Protein AF-A0A2P4QKH5-F1 (afdb_monomer)

Structure (mmCIF, N/CA/C/O backbone):
data_AF-A0A2P4QKH5-F1
#
_entry.id   AF-A0A2P4QKH5-F1
#
loop_
_atom_site.group_PDB
_atom_site.id
_atom_site.type_symbol
_atom_site.label_atom_id
_atom_site.label_alt_id
_atom_site.label_comp_id
_atom_site.label_asym_id
_atom_site.label_entity_id
_atom_site.label_seq_id
_atom_site.pdbx_PDB_ins_code
_atom_site.Cartn_x
_atom_site.Cartn_y
_atom_site.Cartn_z
_atom_site.occupancy
_atom_site.B_iso_or_equiv
_atom_site.auth_seq_id
_atom_site.auth_comp_id
_atom_site.auth_asym_id
_atom_site.auth_atom_id
_atom_site.pdbx_PDB_model_num
ATOM 1 N N . MET A 1 1 ? 77.014 -30.616 -52.046 1.00 47.00 1 MET A N 1
ATOM 2 C CA . MET A 1 1 ? 76.208 -29.377 -51.963 1.00 4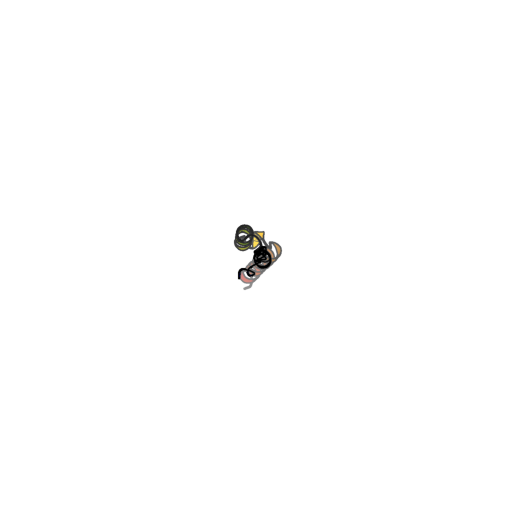7.00 1 MET A CA 1
ATOM 3 C C . MET A 1 1 ? 74.912 -29.657 -51.208 1.00 47.00 1 MET A C 1
ATOM 5 O O . MET A 1 1 ? 73.950 -30.123 -51.801 1.00 47.00 1 MET A O 1
ATOM 9 N N . LEU A 1 2 ? 74.899 -29.435 -49.890 1.00 50.88 2 LEU A N 1
ATOM 10 C CA . L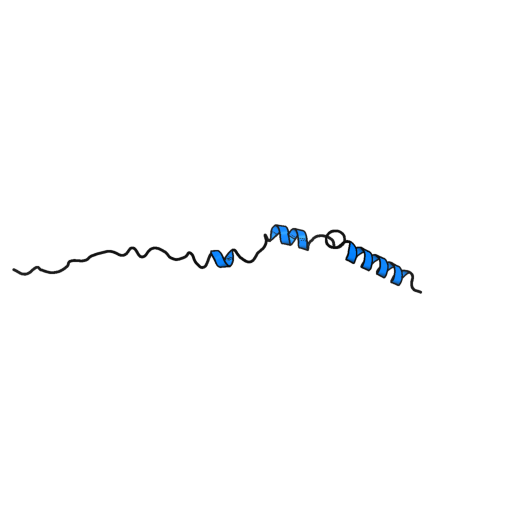E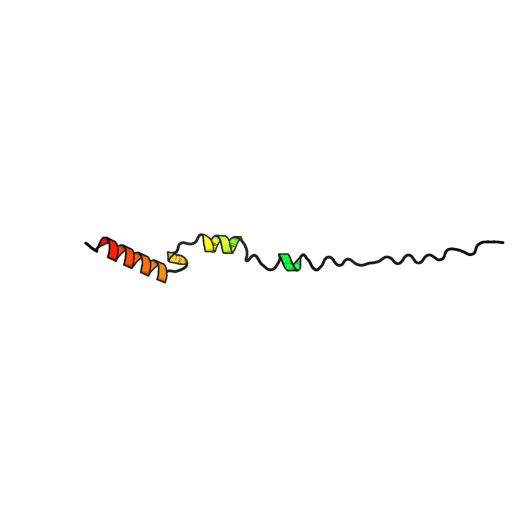U A 1 2 ? 73.701 -29.553 -49.050 1.00 50.88 2 LEU A CA 1
ATOM 11 C C . LEU A 1 2 ? 73.106 -28.166 -48.807 1.00 50.88 2 LEU A C 1
ATOM 13 O O . LEU A 1 2 ? 73.841 -27.294 -48.354 1.00 50.88 2 LEU A O 1
ATOM 17 N N . LYS A 1 3 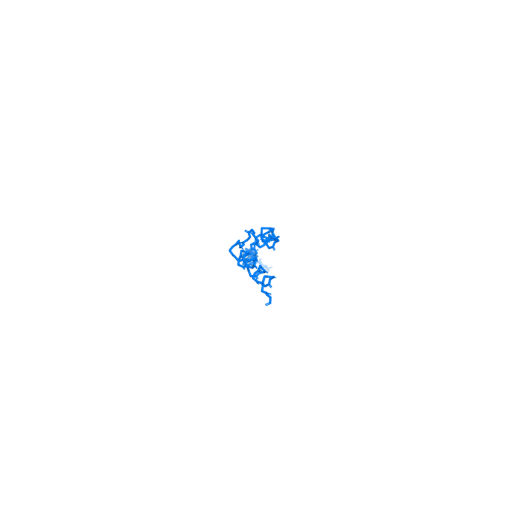? 71.802 -28.000 -49.075 1.00 52.47 3 LYS A N 1
ATOM 18 C CA . LYS A 1 3 ? 70.854 -27.102 -48.376 1.00 52.47 3 LYS A CA 1
ATOM 19 C C . LYS A 1 3 ? 69.462 -27.211 -49.022 1.00 52.47 3 LY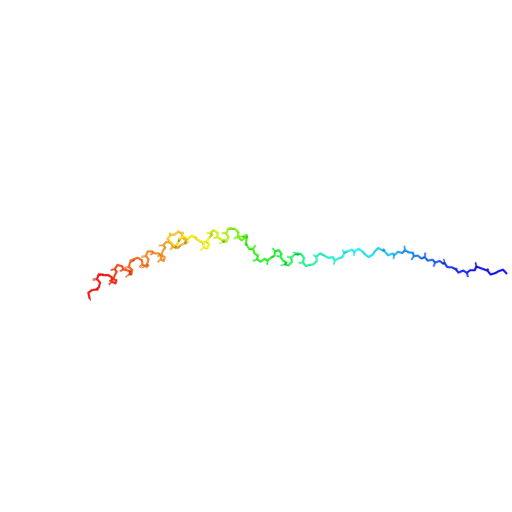S A C 1
ATOM 21 O O . LYS A 1 3 ? 68.997 -26.330 -49.734 1.00 52.47 3 LYS A O 1
ATOM 26 N N . ARG A 1 4 ? 68.776 -28.324 -48.755 1.00 54.62 4 ARG A N 1
ATOM 27 C CA . ARG A 1 4 ? 67.311 -28.351 -48.651 1.00 54.62 4 ARG A CA 1
ATOM 28 C C . ARG A 1 4 ? 67.017 -28.419 -47.167 1.00 54.62 4 ARG A C 1
ATOM 30 O O . ARG A 1 4 ? 67.465 -29.380 -46.563 1.00 54.62 4 ARG A O 1
ATOM 37 N N . LEU A 1 5 ? 66.318 -27.428 -46.619 1.00 56.47 5 LEU A N 1
ATO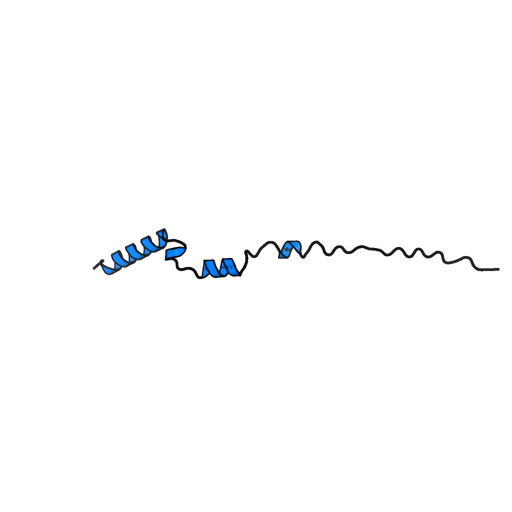M 38 C CA . LEU A 1 5 ? 65.392 -27.539 -45.482 1.00 56.47 5 LEU A CA 1
ATOM 39 C C . LEU A 1 5 ? 65.101 -26.138 -44.942 1.00 56.47 5 LEU A C 1
ATOM 41 O O . LEU A 1 5 ? 65.991 -25.494 -44.400 1.00 56.47 5 LEU A O 1
ATOM 45 N N . LEU A 1 6 ? 63.846 -25.707 -45.106 1.00 53.66 6 LEU A N 1
ATOM 46 C CA . LEU A 1 6 ? 62.974 -25.090 -44.089 1.00 53.66 6 LEU A CA 1
ATOM 47 C C . LEU A 1 6 ? 61.945 -24.179 -44.767 1.00 53.66 6 LEU A C 1
ATOM 49 O O . LEU A 1 6 ? 62.030 -22.956 -44.763 1.00 53.66 6 LEU A O 1
ATOM 53 N N . ARG A 1 7 ? 60.925 -24.820 -45.342 1.00 50.75 7 ARG A N 1
ATOM 54 C CA . ARG A 1 7 ? 59.655 -24.183 -45.686 1.00 50.75 7 ARG A CA 1
ATOM 55 C C . ARG A 1 7 ? 58.876 -24.044 -44.372 1.00 50.75 7 ARG A C 1
ATOM 57 O O . ARG A 1 7 ? 58.465 -25.057 -43.814 1.00 50.75 7 ARG A O 1
ATOM 64 N N . ARG A 1 8 ? 58.716 -22.831 -43.842 1.00 57.03 8 ARG A N 1
ATOM 65 C CA . ARG A 1 8 ? 57.818 -22.556 -42.706 1.00 57.03 8 ARG A CA 1
ATOM 66 C C . ARG A 1 8 ? 56.619 -21.754 -43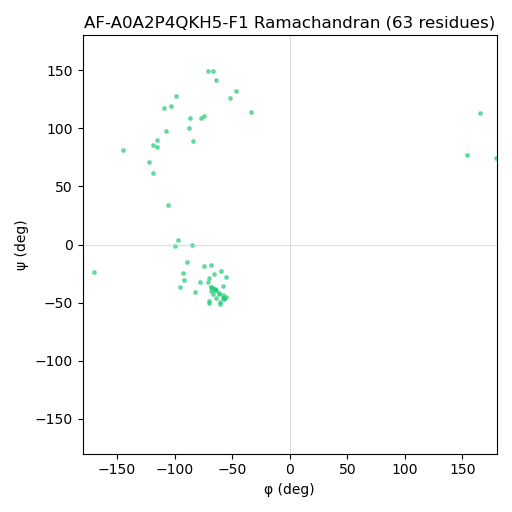.214 1.00 57.03 8 ARG A C 1
ATOM 68 O O . ARG A 1 8 ? 56.832 -20.637 -43.675 1.00 57.03 8 ARG A O 1
ATOM 75 N N . PRO A 1 9 ? 55.382 -22.265 -43.138 1.00 53.09 9 PRO A N 1
ATOM 76 C CA . PRO A 1 9 ? 54.208 -21.419 -43.249 1.00 53.09 9 PRO A CA 1
ATOM 77 C C . PRO A 1 9 ? 53.878 -20.874 -41.855 1.00 53.09 9 PRO A C 1
ATOM 79 O O . PRO A 1 9 ? 53.436 -21.610 -40.977 1.00 53.09 9 PRO A O 1
ATOM 82 N N . THR A 1 10 ? 54.103 -19.584 -41.619 1.00 61.75 10 THR A N 1
ATOM 83 C CA . THR A 1 10 ? 53.522 -18.896 -40.459 1.00 61.75 10 THR A CA 1
ATOM 84 C C . THR A 1 10 ? 52.113 -18.446 -40.820 1.00 61.75 10 THR A C 1
ATOM 86 O O . THR A 1 10 ? 51.915 -17.338 -41.308 1.00 61.75 10 THR A O 1
ATOM 89 N N . LEU A 1 11 ? 51.131 -19.312 -40.579 1.00 60.56 11 LEU A N 1
ATOM 90 C CA . LEU A 1 11 ? 49.733 -18.913 -40.444 1.00 60.56 11 LEU A CA 1
ATOM 91 C C . LEU A 1 11 ? 49.298 -19.223 -39.017 1.00 60.56 11 LEU A C 1
ATOM 93 O O . LEU A 1 11 ? 48.828 -20.313 -38.712 1.00 60.56 11 LEU A O 1
ATOM 97 N N . GLN A 1 12 ? 49.483 -18.249 -38.132 1.00 57.09 12 GLN A N 1
ATOM 98 C CA . GLN A 1 12 ? 48.749 -18.190 -36.876 1.00 57.09 12 GLN A CA 1
ATOM 99 C C . GLN A 1 12 ? 47.945 -16.894 -36.856 1.00 57.09 12 GLN A C 1
ATOM 101 O O . GLN A 1 12 ? 48.377 -15.871 -36.340 1.00 57.09 12 GLN A O 1
ATOM 106 N N . GLN A 1 13 ? 46.755 -16.952 -37.446 1.00 60.78 13 GLN A N 1
ATOM 107 C CA . GLN A 1 13 ? 45.647 -16.082 -37.075 1.00 60.78 13 GLN A CA 1
ATOM 108 C C . GLN A 1 13 ? 44.556 -16.977 -36.496 1.00 60.78 13 GLN A C 1
ATOM 110 O O . GLN A 1 13 ? 43.646 -17.402 -37.199 1.00 60.78 13 GLN A O 1
ATOM 115 N N . SER A 1 14 ? 44.669 -17.298 -35.207 1.00 46.06 14 SER A N 1
ATOM 116 C CA . SER A 1 14 ? 43.516 -17.787 -34.455 1.00 46.06 14 SER A CA 1
ATOM 117 C C . SER A 1 14 ? 42.796 -16.566 -33.905 1.00 46.06 14 SER A C 1
ATOM 119 O O . SER A 1 14 ? 43.245 -15.935 -32.947 1.00 46.06 14 SER A O 1
ATOM 121 N N . LEU A 1 15 ? 41.722 -16.185 -34.590 1.00 58.00 15 LEU A N 1
ATOM 122 C CA . LEU A 1 15 ? 40.868 -15.075 -34.209 1.00 58.00 15 LEU A CA 1
ATOM 123 C C . LEU A 1 15 ? 40.186 -15.356 -32.866 1.00 58.00 15 LEU A C 1
ATOM 125 O O . LEU A 1 15 ? 39.784 -16.470 -32.543 1.00 58.00 15 LEU A O 1
ATOM 129 N N . LYS A 1 16 ? 40.105 -14.280 -32.091 1.00 58.31 16 LYS A N 1
ATOM 130 C CA . LYS A 1 16 ? 39.546 -14.144 -30.751 1.00 58.31 16 LYS A CA 1
ATOM 131 C C . LYS A 1 16 ? 38.123 -14.709 -30.674 1.00 58.31 16 LYS A C 1
ATOM 133 O O . LYS A 1 16 ? 37.240 -14.222 -31.369 1.00 58.31 16 LYS A O 1
ATOM 138 N N . THR A 1 17 ? 37.863 -15.618 -29.739 1.00 61.94 17 THR A N 1
ATOM 139 C CA . THR A 1 17 ? 36.494 -15.969 -29.329 1.00 61.94 17 THR A CA 1
ATOM 140 C C . THR A 1 17 ? 36.319 -15.732 -27.832 1.00 61.94 17 THR A C 1
ATOM 142 O O . THR A 1 17 ? 36.202 -16.666 -27.050 1.00 61.94 17 THR A O 1
ATOM 145 N N . ASN A 1 18 ? 36.283 -14.457 -27.431 1.00 55.78 18 ASN A N 1
ATOM 146 C CA . ASN A 1 18 ? 35.868 -14.025 -26.087 1.00 55.78 18 ASN A CA 1
ATOM 147 C C . ASN A 1 18 ? 34.461 -13.394 -26.112 1.00 55.78 18 ASN A C 1
ATOM 149 O O . ASN A 1 18 ? 34.187 -12.449 -25.381 1.00 55.78 18 ASN A O 1
ATOM 153 N N . HIS A 1 19 ? 33.562 -13.874 -26.977 1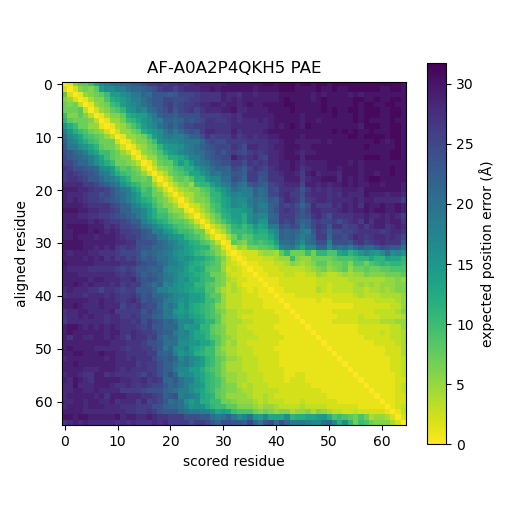.00 56.19 19 HIS A N 1
ATOM 154 C CA . HIS A 1 19 ? 32.217 -13.297 -27.129 1.00 56.19 19 HIS A CA 1
ATOM 155 C C . HIS A 1 19 ? 31.114 -14.023 -26.335 1.00 56.19 19 HIS A C 1
ATOM 157 O O . HIS A 1 19 ? 29.955 -13.639 -26.425 1.00 56.19 19 HIS A O 1
ATOM 163 N N . GLY A 1 20 ? 31.448 -15.039 -25.530 1.00 55.34 20 GLY A N 1
ATOM 164 C CA . GLY A 1 20 ? 30.444 -15.832 -24.800 1.00 55.34 20 GLY A CA 1
ATOM 165 C C . GLY A 1 20 ? 30.105 -15.347 -23.384 1.00 55.34 20 GLY A C 1
ATOM 166 O O . GLY A 1 20 ? 28.979 -15.522 -22.933 1.00 55.34 20 GLY A O 1
ATOM 167 N N . LEU A 1 21 ? 31.054 -14.731 -22.669 1.00 57.31 21 LEU A N 1
ATOM 168 C CA . LEU A 1 21 ? 30.887 -14.438 -21.234 1.00 57.31 21 LEU A CA 1
ATOM 169 C C . LEU A 1 21 ? 30.303 -13.049 -20.941 1.00 57.31 21 LEU A C 1
ATOM 171 O O . LEU A 1 21 ? 29.660 -12.863 -19.911 1.00 57.31 21 LEU A O 1
ATOM 175 N N . SER A 1 22 ? 30.463 -12.077 -21.843 1.00 56.91 22 SER A N 1
ATOM 176 C CA . SER A 1 22 ? 29.907 -10.728 -21.651 1.00 56.91 22 SER A CA 1
ATOM 177 C C . SER A 1 22 ? 28.380 -10.695 -21.781 1.00 56.91 22 SER A C 1
ATOM 179 O O . SER A 1 22 ? 27.712 -9.943 -21.077 1.00 56.91 22 SER A O 1
ATOM 181 N N . SER A 1 23 ? 27.811 -11.552 -22.635 1.00 57.03 23 SER A N 1
ATOM 182 C CA . SER A 1 23 ? 26.364 -11.640 -22.864 1.00 57.03 23 SER A CA 1
ATOM 183 C C . SER A 1 23 ? 25.594 -12.231 -21.677 1.00 57.03 23 SER A C 1
ATOM 185 O O . SER A 1 23 ? 24.433 -11.873 -21.486 1.00 57.03 23 SER A O 1
ATOM 187 N N . LEU A 1 24 ? 26.211 -13.107 -20.877 1.00 55.38 24 LEU A N 1
ATOM 188 C CA . LEU A 1 24 ? 25.569 -13.719 -19.707 1.00 55.38 24 LEU A CA 1
ATOM 189 C C . LEU A 1 24 ? 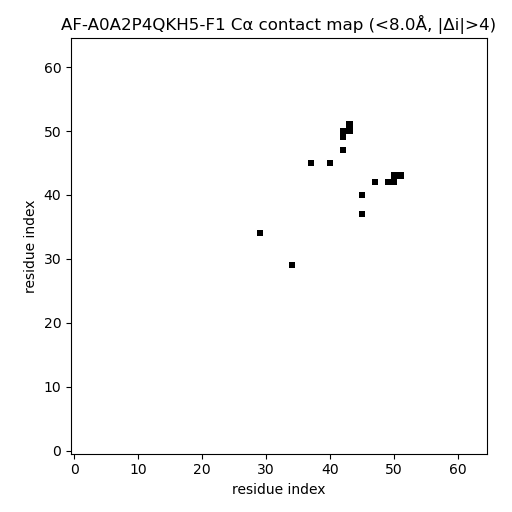25.509 -12.767 -18.506 1.00 55.38 24 LEU A C 1
ATOM 191 O O . LEU A 1 24 ? 24.529 -12.783 -17.768 1.00 55.38 24 LEU A O 1
ATOM 195 N N . LEU A 1 25 ? 26.495 -11.878 -18.352 1.00 56.31 25 LEU A N 1
ATOM 196 C CA . LEU A 1 25 ? 26.485 -10.848 -17.304 1.00 56.31 25 LEU A CA 1
ATOM 197 C C . LEU A 1 25 ? 25.500 -9.704 -17.594 1.00 56.31 25 LEU A C 1
ATOM 199 O O . LEU A 1 25 ? 25.101 -8.986 -16.682 1.00 56.31 25 LEU A O 1
ATOM 203 N N . SER A 1 26 ? 25.068 -9.549 -18.848 1.00 55.53 26 SER A N 1
ATOM 204 C CA . SER A 1 26 ? 24.117 -8.510 -19.259 1.00 55.53 26 SER A CA 1
ATOM 205 C C . SER A 1 26 ? 22.643 -8.899 -19.047 1.00 55.53 26 SER A C 1
ATOM 207 O O . SER A 1 26 ? 21.755 -8.107 -19.364 1.00 55.53 26 SER A O 1
ATOM 209 N N . ARG A 1 27 ? 22.355 -10.108 -18.542 1.00 55.44 27 ARG A N 1
ATOM 210 C CA . ARG A 1 27 ? 21.003 -10.691 -18.464 1.00 55.44 27 ARG A CA 1
ATOM 211 C C . ARG A 1 27 ? 20.574 -10.976 -17.018 1.00 55.44 27 ARG A C 1
ATOM 213 O O . ARG A 1 27 ? 20.308 -12.123 -16.672 1.00 55.44 27 ARG A O 1
ATOM 220 N N . GLY A 1 28 ? 20.489 -9.954 -16.164 1.00 55.72 28 GLY A N 1
ATOM 221 C CA . GLY A 1 28 ? 19.958 -10.183 -14.809 1.00 55.72 28 GLY A CA 1
ATOM 222 C C . GLY A 1 28 ? 19.653 -8.972 -13.935 1.00 55.72 28 GLY A C 1
ATOM 223 O O . GLY A 1 28 ? 18.804 -9.080 -13.058 1.00 55.72 28 GLY A O 1
ATOM 224 N N . TYR A 1 29 ? 20.272 -7.817 -14.171 1.00 57.84 29 TYR A N 1
ATOM 225 C CA . TYR A 1 29 ? 20.025 -6.637 -13.347 1.00 57.84 29 TYR A CA 1
ATOM 226 C C . TYR A 1 29 ? 19.204 -5.635 -14.149 1.00 57.84 29 TYR A C 1
ATOM 228 O O . TYR A 1 29 ? 19.738 -4.881 -14.962 1.00 57.84 29 TYR A O 1
ATOM 236 N N . ALA A 1 30 ? 17.886 -5.642 -13.934 1.00 61.00 30 ALA A N 1
ATOM 237 C CA . ALA A 1 30 ? 17.083 -4.455 -14.194 1.00 61.00 30 ALA A CA 1
ATOM 238 C C . ALA A 1 30 ? 17.811 -3.257 -13.560 1.00 61.00 30 ALA A C 1
ATOM 240 O O . ALA A 1 30 ? 18.299 -3.378 -12.437 1.00 61.00 30 ALA A O 1
ATOM 241 N N . SER A 1 31 ? 17.959 -2.159 -14.311 1.00 64.88 31 SER A N 1
ATOM 242 C CA . SER A 1 31 ? 18.708 -0.957 -13.917 1.00 64.88 31 SER A CA 1
ATOM 243 C C . SER A 1 31 ? 18.615 -0.693 -12.412 1.00 64.88 31 SER A C 1
ATOM 245 O O . SER A 1 31 ? 17.532 -0.411 -11.890 1.00 64.88 31 SER A O 1
ATOM 247 N N . SER A 1 32 ? 19.751 -0.797 -11.715 1.00 67.31 32 SER A N 1
ATOM 248 C CA . SER A 1 32 ? 19.818 -0.682 -10.254 1.00 67.31 32 SER A CA 1
ATOM 249 C C . SER A 1 32 ? 19.219 0.628 -9.746 1.00 67.31 32 SER A C 1
ATOM 251 O O . SER A 1 32 ? 18.685 0.665 -8.644 1.00 67.31 32 SER A O 1
ATOM 253 N N . ALA A 1 33 ? 19.254 1.691 -10.555 1.00 71.25 33 ALA A N 1
ATOM 254 C CA . ALA A 1 33 ? 18.677 2.986 -10.221 1.00 71.25 33 ALA A CA 1
ATOM 255 C C . ALA A 1 33 ? 17.140 2.961 -10.207 1.00 71.25 33 ALA A C 1
ATOM 257 O O . ALA A 1 33 ? 16.543 3.382 -9.220 1.00 71.25 33 ALA A O 1
ATOM 258 N N . ALA A 1 34 ? 16.501 2.419 -11.248 1.00 73.62 34 ALA A N 1
ATOM 259 C CA . ALA A 1 34 ? 15.039 2.325 -11.323 1.00 73.62 34 ALA A CA 1
ATOM 260 C C . ALA A 1 34 ? 14.484 1.337 -10.284 1.00 73.62 34 ALA A C 1
ATOM 262 O O . ALA A 1 34 ? 13.454 1.588 -9.662 1.00 73.62 34 ALA A O 1
ATOM 263 N N . GLN A 1 35 ? 15.206 0.238 -10.039 1.00 80.69 35 GLN A N 1
ATOM 264 C CA . GLN A 1 35 ? 14.860 -0.704 -8.979 1.00 80.69 35 GLN A CA 1
ATOM 265 C C . GLN A 1 35 ? 15.022 -0.070 -7.593 1.00 80.69 35 GLN A C 1
ATOM 267 O O . GLN A 1 35 ? 14.152 -0.231 -6.743 1.00 80.69 35 GLN A O 1
ATOM 272 N N . LYS A 1 36 ? 16.100 0.690 -7.364 1.00 84.81 36 LYS A N 1
ATOM 273 C CA . LYS A 1 36 ? 16.299 1.428 -6.113 1.00 84.81 36 LYS A CA 1
ATOM 274 C C . LYS A 1 36 ? 15.197 2.459 -5.900 1.00 84.81 36 LYS A C 1
ATOM 276 O O . LYS A 1 36 ? 14.719 2.576 -4.782 1.00 84.81 36 LYS A O 1
ATOM 281 N N . GLU A 1 37 ? 14.786 3.188 -6.932 1.00 87.38 37 GLU A N 1
ATOM 282 C CA . GLU A 1 37 ? 13.676 4.134 -6.815 1.00 87.38 37 GLU A CA 1
ATOM 283 C C . GLU A 1 37 ? 12.389 3.406 -6.415 1.00 87.38 37 GLU A C 1
ATOM 285 O O . GLU A 1 37 ? 11.788 3.759 -5.409 1.00 87.38 37 GLU A O 1
ATOM 290 N N . TYR A 1 38 ? 12.022 2.340 -7.132 1.00 88.75 38 TYR A N 1
ATOM 291 C CA . TYR A 1 38 ? 10.832 1.542 -6.835 1.00 88.75 38 TYR A CA 1
ATOM 292 C C . TYR A 1 38 ? 10.835 0.967 -5.409 1.00 88.75 38 TYR A C 1
ATOM 294 O O . TYR A 1 38 ? 9.843 1.086 -4.699 1.00 88.75 38 TYR A O 1
ATOM 302 N N . LEU A 1 39 ? 11.958 0.395 -4.960 1.00 89.88 39 LEU A N 1
ATOM 303 C CA . LEU A 1 39 ? 12.085 -0.212 -3.629 1.00 89.88 39 LEU A CA 1
ATOM 304 C C . LEU A 1 39 ? 12.032 0.799 -2.472 1.00 89.88 39 LEU A C 1
ATOM 306 O O . LEU A 1 39 ? 11.820 0.390 -1.335 1.00 89.88 39 LEU A O 1
ATOM 310 N N . ASN A 1 40 ? 12.246 2.090 -2.740 1.00 93.25 40 ASN A N 1
ATOM 311 C CA . ASN A 1 40 ? 12.178 3.149 -1.728 1.00 93.25 40 ASN A CA 1
ATOM 312 C C . ASN A 1 40 ? 10.847 3.919 -1.741 1.00 93.25 40 ASN A C 1
ATOM 314 O O . ASN A 1 40 ? 10.679 4.825 -0.926 1.00 93.25 40 ASN A O 1
ATOM 318 N N . LYS A 1 41 ? 9.912 3.601 -2.646 1.00 96.25 41 LYS A N 1
ATOM 319 C CA . LYS A 1 41 ? 8.595 4.252 -2.676 1.00 96.25 41 LYS A CA 1
ATOM 320 C C . LYS A 1 41 ? 7.741 3.817 -1.492 1.00 96.25 41 LYS A C 1
ATOM 322 O O . LYS A 1 41 ? 7.849 2.695 -0.996 1.00 96.25 41 LYS A O 1
ATOM 327 N N . HIS A 1 42 ? 6.874 4.719 -1.045 1.00 97.62 42 HIS A N 1
ATOM 328 C CA . HIS A 1 42 ? 5.942 4.428 0.037 1.00 97.62 42 HIS A CA 1
ATOM 329 C C . HIS A 1 42 ? 4.917 3.371 -0.386 1.00 97.62 42 HIS A C 1
ATOM 331 O O . HIS A 1 42 ? 4.510 3.306 -1.546 1.00 97.62 42 HIS A O 1
ATOM 337 N N . LEU A 1 43 ? 4.441 2.574 0.577 1.00 97.31 43 LEU A N 1
ATOM 338 C CA . LEU A 1 43 ? 3.427 1.548 0.312 1.00 97.31 43 LEU A CA 1
ATOM 339 C C . LEU A 1 43 ? 2.145 2.148 -0.281 1.00 97.31 43 LEU A C 1
ATOM 341 O O . LEU A 1 43 ? 1.575 1.565 -1.190 1.00 97.31 43 LEU A O 1
ATOM 345 N N . SER A 1 44 ? 1.756 3.349 0.155 1.00 97.38 44 SER A N 1
ATOM 346 C CA . SER A 1 44 ? 0.620 4.096 -0.402 1.00 97.38 44 SER A CA 1
ATOM 347 C C . SER A 1 44 ? 0.753 4.419 -1.895 1.00 97.38 44 SER A C 1
ATOM 349 O O . SER A 1 44 ? -0.251 4.680 -2.546 1.00 97.38 44 SER A O 1
ATOM 351 N N . GLU A 1 45 ? 1.976 4.444 -2.430 1.00 96.94 45 GLU A N 1
ATOM 352 C CA . GLU A 1 45 ? 2.256 4.720 -3.843 1.00 96.94 45 GLU A CA 1
ATOM 353 C C . GLU A 1 45 ? 2.390 3.436 -4.669 1.00 96.94 45 GLU A C 1
ATOM 355 O O . GLU A 1 45 ? 1.983 3.411 -5.828 1.00 96.94 45 GLU A O 1
ATOM 360 N N . ILE A 1 46 ? 2.979 2.382 -4.091 1.00 96.94 46 ILE A N 1
ATOM 361 C CA . ILE A 1 46 ? 3.220 1.103 -4.778 1.00 96.94 46 ILE A CA 1
ATOM 362 C C . ILE A 1 46 ? 1.984 0.204 -4.773 1.00 96.94 46 ILE A C 1
ATOM 364 O O . ILE A 1 46 ? 1.698 -0.442 -5.779 1.00 96.94 46 ILE A O 1
ATOM 368 N N . ASP A 1 47 ? 1.268 0.157 -3.652 1.00 98.00 47 ASP A N 1
ATOM 369 C CA . ASP A 1 47 ? 0.096 -0.692 -3.456 1.00 98.00 47 ASP A CA 1
ATOM 370 C C . ASP A 1 47 ? -0.948 0.031 -2.580 1.00 98.00 47 ASP A C 1
ATOM 372 O O . ASP A 1 47 ? -1.023 -0.169 -1.359 1.00 98.00 47 ASP A O 1
ATOM 376 N N . PRO A 1 48 ? -1.748 0.926 -3.189 1.00 97.88 48 PRO A N 1
ATOM 377 C CA . PRO A 1 48 ? -2.752 1.696 -2.463 1.00 97.88 48 PRO A CA 1
ATOM 378 C C . PRO A 1 48 ? -3.882 0.824 -1.897 1.00 97.88 48 PRO A C 1
ATOM 380 O O . PRO A 1 48 ? -4.499 1.209 -0.905 1.00 97.88 48 PRO A O 1
ATOM 383 N N . GLU A 1 49 ? -4.151 -0.343 -2.491 1.00 98.19 49 GLU A N 1
ATOM 384 C CA . GLU A 1 49 ? -5.188 -1.263 -2.016 1.00 98.19 49 GLU A CA 1
ATOM 385 C C . GLU A 1 49 ? -4.775 -1.897 -0.685 1.00 98.19 49 GLU A C 1
ATOM 387 O O . GLU A 1 49 ? -5.515 -1.822 0.299 1.00 98.19 49 GLU A O 1
ATOM 392 N N . VAL A 1 50 ? -3.559 -2.447 -0.611 1.00 98.31 50 VAL A N 1
ATOM 393 C CA . VAL A 1 50 ? -3.026 -3.012 0.637 1.00 98.31 50 VAL A CA 1
ATOM 394 C C . VAL A 1 50 ? -2.866 -1.933 1.704 1.00 98.31 50 VAL A C 1
ATOM 396 O O . VAL A 1 50 ? -3.179 -2.172 2.873 1.00 98.31 50 VAL A O 1
ATOM 399 N N . PHE A 1 51 ? -2.425 -0.733 1.322 1.00 98.75 51 PHE A N 1
ATOM 400 C CA . PHE A 1 51 ? -2.342 0.396 2.244 1.00 98.75 51 PHE A CA 1
ATOM 401 C C . PHE A 1 51 ? -3.703 0.717 2.891 1.00 98.75 51 PHE A C 1
ATOM 403 O O . PHE A 1 51 ? -3.786 0.845 4.114 1.00 98.75 51 PHE A O 1
ATOM 410 N N . ASP A 1 52 ? -4.780 0.786 2.103 1.00 98.56 52 ASP A N 1
ATOM 411 C CA . ASP A 1 52 ? -6.134 1.055 2.605 1.00 98.56 52 ASP A CA 1
ATOM 412 C C . ASP A 1 52 ? -6.657 -0.070 3.517 1.00 98.56 52 ASP A C 1
ATOM 414 O O . ASP A 1 52 ? -7.254 0.198 4.563 1.00 98.56 52 ASP A O 1
ATOM 418 N N . ILE A 1 53 ? -6.371 -1.335 3.184 1.00 98.69 53 ILE A N 1
ATOM 419 C CA . ILE A 1 53 ? -6.690 -2.485 4.048 1.00 98.69 53 ILE A CA 1
ATOM 420 C C . ILE A 1 53 ? -6.018 -2.333 5.421 1.00 98.69 53 ILE A C 1
ATOM 422 O O . ILE A 1 53 ? -6.671 -2.508 6.453 1.00 98.69 53 ILE A O 1
ATOM 426 N N . ILE A 1 54 ? -4.732 -1.972 5.447 1.00 98.62 54 ILE A N 1
ATOM 427 C CA . ILE A 1 54 ? -3.974 -1.788 6.692 1.00 98.62 54 ILE A CA 1
ATOM 428 C C . ILE A 1 54 ? -4.549 -0.635 7.520 1.00 98.62 54 ILE A C 1
ATOM 430 O O . ILE A 1 54 ? -4.743 -0.787 8.727 1.00 98.62 54 ILE A O 1
ATOM 434 N N . GLU A 1 55 ? -4.851 0.512 6.908 1.00 98.38 55 GLU A N 1
ATOM 435 C CA . GLU A 1 55 ? -5.404 1.660 7.637 1.00 98.38 55 GLU A CA 1
ATOM 436 C C . GLU A 1 55 ? -6.797 1.369 8.214 1.00 98.38 55 GLU A C 1
ATOM 438 O O . GLU A 1 55 ? -7.082 1.728 9.363 1.00 98.38 55 GLU A O 1
ATOM 443 N N . LYS A 1 56 ? -7.645 0.645 7.475 1.00 98.06 56 LYS A N 1
ATOM 444 C CA . LYS A 1 56 ? -8.941 0.171 7.983 1.00 98.06 56 LYS A CA 1
ATOM 445 C C . LYS A 1 56 ? -8.779 -0.761 9.181 1.00 98.06 56 LYS A C 1
ATOM 447 O O . LYS A 1 56 ? -9.503 -0.618 10.166 1.00 98.06 56 LYS A O 1
ATOM 452 N N . GLU A 1 57 ? -7.816 -1.675 9.132 1.00 98.31 57 GLU A N 1
ATOM 453 C CA . GLU A 1 57 ? -7.555 -2.598 10.237 1.00 98.31 57 GLU A CA 1
ATOM 454 C C . GLU A 1 57 ? -6.988 -1.878 11.470 1.00 98.31 57 GLU A C 1
ATOM 456 O O . GLU A 1 57 ? -7.432 -2.127 12.591 1.00 98.31 57 GLU A O 1
ATOM 461 N N . LYS A 1 58 ? -6.087 -0.904 11.285 1.00 97.81 58 LYS A N 1
ATOM 462 C CA . LYS A 1 58 ? -5.604 -0.043 12.379 1.00 97.81 58 LYS A CA 1
ATOM 463 C C . LYS A 1 58 ? -6.755 0.690 13.063 1.00 97.81 58 LYS A C 1
ATOM 465 O O . LYS A 1 58 ? -6.803 0.755 14.292 1.00 97.81 58 LYS A O 1
ATOM 470 N N . LYS A 1 59 ? -7.694 1.226 12.277 1.00 97.75 59 LYS A N 1
ATOM 471 C CA . LYS A 1 59 ? -8.905 1.865 12.801 1.00 97.75 59 LYS A CA 1
ATOM 472 C C . LYS A 1 59 ? -9.739 0.876 13.616 1.00 97.75 59 LYS A C 1
ATOM 474 O O . LYS A 1 59 ? -10.068 1.178 14.760 1.00 97.75 59 LYS A O 1
ATOM 479 N N . ARG A 1 60 ? -10.006 -0.318 13.073 1.00 97.88 60 ARG A N 1
ATOM 480 C CA . ARG A 1 60 ? -10.755 -1.378 13.766 1.00 97.88 60 ARG A CA 1
ATOM 481 C C . ARG A 1 60 ? -10.125 -1.722 15.116 1.00 97.88 60 ARG A C 1
ATOM 483 O O . ARG A 1 60 ? -10.840 -1.814 16.102 1.00 97.88 60 ARG A O 1
ATOM 490 N N . GLN A 1 61 ? -8.804 -1.881 15.178 1.00 97.25 61 GLN A N 1
ATOM 491 C CA . GLN A 1 61 ? -8.096 -2.199 16.424 1.00 97.25 61 GLN A CA 1
ATOM 492 C C . GLN A 1 61 ? -8.147 -1.061 17.443 1.00 97.25 61 GLN A C 1
ATOM 494 O O . GLN A 1 61 ? -8.277 -1.318 18.633 1.00 97.25 61 GLN A O 1
ATOM 499 N N . ARG A 1 62 ? -8.062 0.193 16.988 1.00 96.25 62 ARG A N 1
ATOM 500 C CA . ARG A 1 62 ? -8.150 1.369 17.863 1.00 96.25 62 ARG A CA 1
ATOM 501 C C . ARG A 1 62 ? -9.545 1.552 18.458 1.00 96.25 62 ARG A C 1
ATOM 503 O O . ARG A 1 62 ? -9.670 2.036 19.577 1.00 96.25 62 ARG A O 1
ATOM 510 N N . GLU A 1 63 ? -10.573 1.247 17.675 1.00 95.94 63 GLU A N 1
ATOM 511 C CA . GLU A 1 63 ? -11.978 1.426 18.052 1.00 95.94 63 GLU A CA 1
ATOM 512 C C . GLU A 1 63 ? -12.563 0.194 18.757 1.00 95.94 63 GLU A C 1
ATOM 514 O O . GLU A 1 63 ? -13.618 0.290 19.380 1.00 95.94 63 GLU A O 1
ATOM 519 N N . SER A 1 64 ? -11.884 -0.954 18.680 1.00 79.94 64 SER A N 1
ATOM 520 C CA . SER A 1 64 ? -12.248 -2.159 19.420 1.00 79.94 64 SER A CA 1
ATOM 521 C C . SER A 1 64 ? -11.871 -1.990 20.893 1.00 79.94 64 SER A C 1
ATOM 523 O O . SER A 1 64 ? -10.690 -1.960 21.231 1.00 79.94 64 SER A O 1
ATOM 525 N N . ILE A 1 65 ? -12.895 -1.872 21.740 1.00 64.50 65 ILE A N 1
ATOM 526 C CA . ILE A 1 65 ? -12.819 -1.904 23.212 1.00 64.50 65 ILE A CA 1
ATOM 527 C C . ILE A 1 65 ? -12.535 -3.330 23.687 1.00 64.50 65 ILE A C 1
ATOM 529 O O . ILE A 1 65 ? -13.141 -4.262 23.107 1.00 64.50 65 ILE A O 1
#

Mean predicted aligned error: 17.0 Å

Organism: Rhizophagus irregularis (strain DAOM 181602 / DAOM 197198 / MUCL 43194) (NCBI:txid747089)

Secondary structure (DSSP, 8-state):
-------------------SSHHHHTSS---HHHHHHHHTS-HHHH-HHHHHHHHHHHHHHHH--

Solvent-accessible surface area (backbone atoms only — not comparable to full-atom values): 4501 Å² total; per-residue (Å²): 142,89,86,87,86,82,91,76,85,88,80,84,81,82,77,86,83,81,75,71,66,65,62,62,74,72,68,77,74,72,57,66,66,64,50,51,53,60,73,68,53,54,56,66,74,77,40,50,67,62,41,51,53,50,53,54,50,54,49,50,61,73,71,54,128

Foldseek 3Di:
DDDDDDDDDPDPDPDDDPPPPVVVVVPDDDPPVVVVVLVPDDCCVNPVPVVVVVVVVVVVVVPPD

Radius of gyration: 33.77 Å; Cα contacts (8 Å, |Δi|>4): 8; chains: 1; bounding box: 89×34×75 Å

pLDDT: mean 74.92, std 19.45, range [46.06, 98.75]

Sequence (65 aa):
MLKRLLRRPTLQQSLKTNHGLSSLLSRGYASSAAQKEYLNKHLSEIDPEVFDIIEKEKKRQRESI